Protein AF-A0AA88YD29-F1 (afdb_monomer_lite)

pLDDT: mean 91.61, std 11.26, range [39.03, 98.69]

Organism: Pinctada imbricata (NCBI:txid66713)

Structure (mmCIF, N/CA/C/O backbone):
data_AF-A0AA88YD29-F1
#
_entry.id   AF-A0AA88YD29-F1
#
loop_
_atom_site.group_PDB
_atom_site.id
_atom_site.type_symbol
_atom_site.label_atom_id
_atom_site.label_alt_id
_atom_site.label_comp_id
_atom_site.label_asym_id
_atom_site.label_entity_id
_atom_site.label_seq_id
_atom_site.pdbx_PDB_ins_code
_atom_site.Cartn_x
_atom_site.Cartn_y
_atom_site.Cartn_z
_atom_site.occupancy
_atom_site.B_iso_or_equiv
_atom_site.auth_seq_id
_atom_site.auth_comp_id
_atom_site.auth_asym_id
_atom_site.auth_atom_id
_atom_site.pdbx_PDB_model_num
ATOM 1 N N . ARG A 1 1 ? -10.536 -9.074 31.220 1.00 40.75 1 ARG A N 1
ATOM 2 C CA . ARG A 1 1 ? -10.295 -8.266 29.996 1.00 40.75 1 ARG A CA 1
ATOM 3 C C . ARG A 1 1 ? -10.173 -9.240 28.834 1.00 40.75 1 ARG A C 1
ATOM 5 O O . ARG A 1 1 ? -9.229 -10.012 28.828 1.00 40.75 1 ARG A O 1
ATOM 12 N N . TYR A 1 2 ? -11.155 -9.290 27.933 1.00 39.03 2 TYR A N 1
ATOM 13 C CA . TYR A 1 2 ? -11.129 -10.221 26.803 1.00 39.03 2 TYR A CA 1
ATOM 14 C C . TYR A 1 2 ? -10.015 -9.815 25.832 1.00 39.03 2 TYR A C 1
ATOM 16 O O . TYR A 1 2 ? -10.109 -8.766 25.197 1.00 39.03 2 TYR A O 1
ATOM 24 N N . ASN A 1 3 ? -8.967 -10.636 25.727 1.00 43.84 3 ASN A N 1
ATOM 25 C CA . ASN A 1 3 ? -8.061 -10.602 24.586 1.00 43.84 3 ASN A CA 1
ATOM 26 C C . ASN A 1 3 ? -8.890 -10.995 23.366 1.00 43.84 3 ASN A C 1
ATOM 28 O O . ASN A 1 3 ? -9.155 -12.174 23.140 1.00 43.84 3 ASN A O 1
ATOM 32 N N . LYS A 1 4 ? -9.364 -10.005 22.609 1.00 57.28 4 LYS A N 1
ATOM 33 C CA . LYS A 1 4 ? -9.928 -10.263 21.290 1.00 57.28 4 LYS A CA 1
ATOM 34 C C . LYS A 1 4 ? -8.754 -10.725 20.428 1.00 57.28 4 LYS A C 1
ATOM 36 O O . LYS A 1 4 ? -7.927 -9.911 20.029 1.00 57.28 4 LYS A O 1
ATOM 41 N N . LEU A 1 5 ? -8.620 -12.037 20.258 1.00 61.03 5 LEU A N 1
ATOM 42 C CA . LEU A 1 5 ? -7.612 -12.623 19.384 1.00 61.03 5 LEU A CA 1
ATOM 43 C C . LEU A 1 5 ? -7.878 -12.100 17.970 1.00 61.03 5 LEU A C 1
ATOM 45 O O . LEU A 1 5 ? -8.978 -12.261 17.441 1.00 61.03 5 LEU A O 1
ATOM 49 N N . PHE A 1 6 ? -6.898 -11.412 17.390 1.00 69.75 6 PHE A N 1
ATOM 50 C CA . PHE A 1 6 ? -6.927 -11.091 15.971 1.00 69.75 6 PHE A CA 1
ATOM 51 C C . PHE A 1 6 ? -6.757 -12.402 15.209 1.00 69.75 6 PHE A C 1
ATOM 53 O O . PHE A 1 6 ? -5.781 -13.117 15.430 1.00 69.75 6 PHE A O 1
ATOM 60 N N . GLN A 1 7 ? -7.702 -12.720 14.330 1.00 82.00 7 GLN A N 1
ATOM 61 C CA . GLN A 1 7 ? -7.527 -13.808 13.382 1.00 82.00 7 GLN A CA 1
ATOM 62 C C . GLN A 1 7 ? -6.919 -13.220 12.112 1.00 82.00 7 GLN A C 1
ATOM 64 O O . GLN A 1 7 ? -7.524 -12.365 11.468 1.00 82.00 7 GLN A O 1
ATOM 69 N N . LEU A 1 8 ? -5.701 -13.646 11.791 1.00 85.94 8 LEU A N 1
ATOM 70 C CA . LEU A 1 8 ? -5.079 -13.359 10.505 1.00 85.94 8 LEU A CA 1
ATOM 71 C C . LEU A 1 8 ? -5.510 -14.450 9.526 1.00 85.94 8 LEU A C 1
ATOM 73 O O . LEU A 1 8 ? -5.371 -15.635 9.829 1.00 85.94 8 LEU A O 1
ATOM 77 N N . GLN A 1 9 ? -6.039 -14.046 8.375 1.00 88.88 9 GLN A N 1
ATOM 78 C CA . GLN A 1 9 ? -6.419 -14.946 7.289 1.00 88.88 9 GLN A CA 1
ATOM 79 C C . GLN A 1 9 ? -5.613 -14.550 6.047 1.00 88.88 9 GLN A C 1
ATOM 81 O O . GLN A 1 9 ? -5.860 -13.475 5.498 1.00 88.88 9 GLN A O 1
ATOM 86 N N . PRO A 1 10 ? -4.595 -15.335 5.648 1.00 91.00 10 PRO A N 1
ATOM 87 C CA . PRO A 1 10 ? -3.886 -15.088 4.401 1.00 91.00 10 PRO A CA 1
ATOM 88 C C . PRO A 1 10 ? -4.782 -15.460 3.216 1.00 91.00 10 PRO A C 1
ATOM 90 O O . PRO A 1 10 ? -5.443 -16.496 3.238 1.00 91.00 10 PRO A O 1
ATOM 93 N N . HIS A 1 11 ? -4.772 -14.621 2.183 1.00 91.19 11 HIS A N 1
ATOM 94 C CA . HIS A 1 11 ? -5.483 -14.849 0.929 1.00 91.19 11 HIS A CA 1
ATOM 95 C C . HIS A 1 11 ? -4.551 -14.506 -0.229 1.00 91.19 11 HIS A C 1
ATOM 97 O O . HIS A 1 11 ? -4.036 -13.389 -0.290 1.00 91.19 11 HIS A O 1
ATOM 103 N N . LEU A 1 12 ? -4.317 -15.482 -1.105 1.00 93.25 12 LEU A N 1
ATOM 104 C CA . LEU A 1 12 ? -3.644 -15.272 -2.381 1.00 93.25 12 LEU A CA 1
ATOM 105 C C . LEU A 1 12 ? -4.690 -14.829 -3.405 1.00 93.25 12 LEU A C 1
ATOM 107 O O . LEU A 1 12 ? -5.807 -15.342 -3.389 1.00 93.25 12 LEU A O 1
ATOM 111 N N . LEU A 1 13 ? -4.328 -13.863 -4.244 1.00 92.62 13 LEU A N 1
ATOM 112 C CA . LEU A 1 13 ? -5.176 -13.340 -5.307 1.00 92.62 13 LEU A CA 1
ATOM 113 C C . LEU A 1 13 ? -4.369 -13.382 -6.597 1.00 92.62 13 LEU A C 1
ATOM 115 O O . LEU A 1 13 ? -3.445 -12.585 -6.763 1.00 92.62 13 LEU A O 1
ATOM 119 N N . ASP A 1 14 ? -4.743 -14.282 -7.493 1.00 92.31 14 ASP A N 1
ATOM 120 C CA . ASP A 1 14 ? -4.096 -14.430 -8.793 1.00 92.31 14 ASP A CA 1
ATOM 121 C C . ASP A 1 14 ? -5.034 -13.980 -9.920 1.00 92.31 14 ASP A C 1
ATOM 123 O O . ASP A 1 14 ? -4.576 -13.626 -11.011 1.00 92.31 14 ASP A O 1
ATOM 127 N N . HIS A 1 15 ? -6.351 -14.007 -9.690 1.00 94.69 15 HIS A N 1
ATOM 128 C CA . HIS A 1 15 ? -7.394 -13.750 -10.684 1.00 94.69 15 HIS A CA 1
ATOM 129 C C . HIS A 1 15 ? -8.478 -12.814 -10.123 1.00 94.69 15 HIS A C 1
ATOM 131 O O . HIS A 1 15 ? -8.671 -12.696 -8.914 1.00 94.69 15 HIS A O 1
ATOM 137 N N . HIS A 1 16 ? -9.237 -12.147 -11.001 1.00 94.62 16 HIS A N 1
ATOM 138 C CA . HIS A 1 16 ? -10.304 -11.223 -10.581 1.00 94.62 16 HIS A CA 1
ATOM 139 C C . HIS A 1 16 ? -11.398 -11.884 -9.746 1.00 94.62 16 HIS A C 1
ATOM 141 O O . HIS A 1 16 ? -11.925 -11.248 -8.834 1.00 94.62 16 HIS A O 1
ATOM 147 N N . ASP A 1 17 ? -11.715 -13.149 -10.019 1.00 95.75 17 ASP A N 1
ATOM 148 C CA . ASP A 1 17 ? -12.731 -13.891 -9.268 1.00 95.75 17 ASP A CA 1
ATOM 149 C C . ASP A 1 17 ? -12.329 -14.099 -7.798 1.00 95.75 17 ASP A C 1
ATOM 151 O O . ASP A 1 17 ? -13.195 -14.149 -6.920 1.00 95.75 17 ASP A O 1
ATOM 155 N N . ASP A 1 18 ? -11.026 -14.101 -7.492 1.00 95.81 18 ASP A N 1
ATOM 156 C CA . ASP A 1 18 ? -10.528 -14.252 -6.124 1.00 95.81 18 ASP A CA 1
ATOM 157 C C . ASP A 1 18 ? -10.912 -13.054 -5.241 1.00 95.81 18 ASP A C 1
ATOM 159 O O . ASP A 1 18 ? -11.067 -13.201 -4.025 1.00 95.81 18 ASP A O 1
ATOM 163 N N . ILE A 1 19 ? -11.149 -11.874 -5.832 1.00 95.25 19 ILE A N 1
ATOM 164 C CA . ILE A 1 19 ? -11.580 -10.665 -5.108 1.00 95.25 19 ILE A CA 1
ATOM 165 C C . ILE A 1 19 ? -12.899 -10.917 -4.370 1.00 95.25 19 ILE A C 1
ATOM 167 O O . ILE A 1 19 ? -13.099 -10.422 -3.259 1.00 95.25 19 ILE A O 1
ATOM 171 N N . LEU A 1 20 ? -13.792 -11.721 -4.956 1.00 93.19 20 LEU A N 1
ATOM 172 C CA . LEU A 1 20 ? -15.082 -12.066 -4.352 1.00 93.19 20 LEU A CA 1
ATOM 173 C C . LEU A 1 20 ? -14.930 -12.943 -3.104 1.00 93.19 20 LEU A C 1
ATOM 175 O O . LEU A 1 20 ? -15.855 -13.031 -2.297 1.00 93.19 20 LEU A O 1
ATOM 179 N N . THR A 1 21 ? -13.769 -13.577 -2.931 1.00 93.06 21 THR A N 1
ATOM 180 C CA . THR A 1 21 ? -13.476 -14.460 -1.797 1.00 93.06 21 THR A CA 1
ATOM 181 C C . THR A 1 21 ? -12.845 -13.730 -0.610 1.00 93.06 21 THR A C 1
ATOM 183 O O . THR A 1 21 ? -12.690 -14.325 0.459 1.00 93.06 21 THR A O 1
ATOM 186 N N . ILE A 1 22 ? -12.512 -12.439 -0.759 1.00 91.81 22 ILE A N 1
ATOM 187 C CA . ILE A 1 22 ? -11.896 -11.639 0.305 1.00 91.81 22 ILE A CA 1
ATOM 188 C C . ILE A 1 22 ? -12.867 -11.535 1.495 1.00 91.81 22 ILE A C 1
ATOM 190 O O . ILE A 1 22 ? -13.968 -10.988 1.360 1.00 91.81 22 ILE A O 1
ATOM 194 N N . PRO A 1 23 ? -12.483 -12.005 2.696 1.00 91.31 23 PRO A N 1
ATOM 195 C CA . PRO A 1 23 ? -13.352 -11.947 3.859 1.00 91.31 23 PRO A CA 1
ATOM 196 C C . PRO A 1 23 ? -13.507 -10.512 4.358 1.00 91.31 23 PRO A C 1
ATOM 198 O O . PRO A 1 23 ? -12.569 -9.705 4.363 1.00 91.31 23 PRO A O 1
ATOM 201 N N . ARG A 1 24 ? -14.694 -10.198 4.884 1.00 90.81 24 ARG A N 1
ATOM 202 C CA . ARG A 1 24 ? -14.944 -8.898 5.511 1.00 90.81 24 ARG A CA 1
ATOM 203 C C . ARG A 1 24 ? -14.047 -8.723 6.735 1.00 90.81 24 ARG A C 1
ATOM 205 O O . ARG A 1 24 ? -14.219 -9.398 7.746 1.00 90.81 24 ARG A O 1
ATOM 212 N N . SER A 1 25 ? -13.140 -7.755 6.652 1.00 92.31 25 SER A N 1
ATOM 213 C CA . SER A 1 25 ? -12.133 -7.480 7.676 1.00 92.31 25 SER A CA 1
ATOM 214 C C . SER A 1 25 ? -12.103 -5.998 8.034 1.00 92.31 25 SER A C 1
ATOM 216 O O . SER A 1 25 ? -12.384 -5.140 7.204 1.00 92.31 25 SER A O 1
ATOM 218 N N . LYS A 1 26 ? -11.751 -5.681 9.286 1.00 92.50 26 LYS A N 1
ATOM 219 C CA . LYS A 1 26 ? -11.572 -4.284 9.728 1.00 92.50 26 LYS A CA 1
ATOM 220 C C . LYS A 1 26 ? -10.331 -3.635 9.114 1.00 92.50 26 LYS A C 1
ATOM 222 O O . LYS A 1 26 ? -10.342 -2.449 8.806 1.00 92.50 26 LYS A O 1
ATOM 227 N N . VAL A 1 27 ? -9.265 -4.418 8.967 1.00 95.56 27 VAL A N 1
ATOM 228 C CA . VAL A 1 27 ? -7.995 -4.011 8.367 1.00 95.56 27 VAL A CA 1
ATOM 229 C C . VAL A 1 27 ? -7.626 -5.058 7.329 1.00 95.56 27 VAL A C 1
ATOM 231 O O . VAL A 1 27 ? -7.675 -6.249 7.633 1.00 95.56 27 VAL A O 1
ATOM 234 N N . ILE A 1 28 ? -7.261 -4.619 6.129 1.00 97.06 28 ILE A N 1
ATOM 235 C CA . ILE A 1 28 ? -6.761 -5.479 5.052 1.00 97.06 28 ILE A CA 1
ATOM 236 C C . ILE A 1 28 ? -5.376 -4.966 4.667 1.00 97.06 28 ILE A C 1
ATOM 238 O O . ILE A 1 28 ? -5.210 -3.782 4.383 1.00 97.06 28 ILE A O 1
ATOM 242 N N . ILE A 1 29 ? -4.377 -5.849 4.682 1.00 97.50 29 ILE A N 1
ATOM 243 C CA . ILE A 1 29 ? -3.016 -5.533 4.242 1.00 97.50 29 ILE A CA 1
ATOM 244 C C . ILE A 1 29 ? -2.798 -6.228 2.902 1.00 97.50 29 ILE A C 1
ATOM 246 O O . ILE A 1 29 ? -2.815 -7.454 2.836 1.00 97.50 29 ILE A O 1
ATOM 250 N N . VAL A 1 30 ? -2.617 -5.442 1.846 1.00 98.00 30 VAL A N 1
ATOM 251 C CA . VAL A 1 30 ? -2.387 -5.924 0.484 1.00 98.00 30 VAL A CA 1
ATOM 252 C C . VAL A 1 30 ? -0.891 -5.895 0.215 1.00 98.00 30 VAL A C 1
ATOM 254 O O . VAL A 1 30 ? -0.284 -4.825 0.145 1.00 98.00 30 VAL A O 1
ATOM 257 N N . TYR A 1 31 ? -0.304 -7.077 0.075 1.00 97.56 31 TYR A N 1
ATOM 258 C CA . TYR A 1 31 ? 1.088 -7.243 -0.315 1.00 97.56 31 TYR A CA 1
ATOM 259 C C . TYR A 1 31 ? 1.180 -7.272 -1.838 1.00 97.56 31 TYR A C 1
ATOM 261 O O . TYR A 1 31 ? 0.520 -8.078 -2.485 1.00 97.56 31 TYR A O 1
ATOM 269 N N . VAL A 1 32 ? 1.981 -6.373 -2.402 1.00 96.94 32 VAL A N 1
ATOM 270 C CA . VAL A 1 32 ? 2.217 -6.278 -3.842 1.00 96.94 32 VAL A CA 1
ATOM 271 C C . VAL A 1 32 ? 3.663 -6.642 -4.121 1.00 96.94 32 VAL A C 1
ATOM 273 O O . VAL A 1 32 ? 4.576 -5.984 -3.620 1.00 96.94 32 VAL A O 1
ATOM 276 N N . GLU A 1 33 ? 3.871 -7.668 -4.937 1.00 93.56 33 GLU A N 1
ATOM 277 C CA . GLU A 1 33 ? 5.206 -8.089 -5.348 1.00 93.56 33 GLU A CA 1
ATOM 278 C C . GLU A 1 33 ? 5.884 -7.072 -6.273 1.00 93.56 33 GLU A C 1
ATOM 280 O O . GLU A 1 33 ? 5.240 -6.350 -7.048 1.00 93.56 33 GLU A O 1
ATOM 285 N N . LYS A 1 34 ? 7.219 -7.035 -6.200 1.00 93.62 34 LYS A N 1
ATOM 286 C CA . LYS A 1 34 ? 8.042 -6.214 -7.083 1.00 93.62 34 LYS A CA 1
ATOM 287 C C . LYS A 1 34 ? 7.847 -6.623 -8.536 1.00 93.62 34 LYS A C 1
ATOM 289 O O . LYS A 1 34 ? 7.878 -7.798 -8.880 1.00 93.62 34 LYS A O 1
ATOM 294 N N . ASN A 1 35 ? 7.769 -5.626 -9.406 1.00 92.38 35 ASN A N 1
ATOM 295 C CA . ASN A 1 35 ? 7.853 -5.806 -10.851 1.00 92.38 35 ASN A CA 1
ATOM 296 C C . ASN A 1 35 ? 8.897 -4.859 -11.449 1.00 92.38 35 ASN A C 1
ATOM 298 O O . ASN A 1 35 ? 9.338 -3.903 -10.813 1.00 92.38 35 ASN A O 1
ATOM 302 N N . GLN A 1 36 ? 9.268 -5.112 -12.703 1.00 90.56 36 GLN A N 1
ATOM 303 C CA . GLN A 1 36 ? 10.313 -4.362 -13.409 1.00 90.56 36 GLN A CA 1
ATOM 304 C C . GLN A 1 36 ? 9.997 -2.868 -13.575 1.00 90.56 36 GLN A C 1
ATOM 306 O O . GLN A 1 36 ? 10.910 -2.059 -13.709 1.00 90.56 36 GLN A O 1
ATOM 311 N N . ARG A 1 37 ? 8.712 -2.495 -13.570 1.00 91.38 37 ARG A N 1
ATOM 312 C CA . ARG A 1 37 ? 8.248 -1.120 -13.802 1.00 91.38 37 ARG A CA 1
ATOM 313 C C . ARG A 1 37 ? 7.939 -0.360 -12.509 1.00 91.38 37 ARG A C 1
ATOM 315 O O . ARG A 1 37 ? 7.512 0.787 -12.581 1.00 91.38 37 ARG A O 1
ATOM 322 N N . ASN A 1 38 ? 8.133 -0.971 -11.338 1.00 92.81 38 ASN A N 1
ATOM 323 C CA . ASN A 1 38 ? 7.756 -0.403 -10.041 1.00 92.81 38 ASN A CA 1
ATOM 324 C C . ASN A 1 38 ? 6.290 0.058 -9.943 1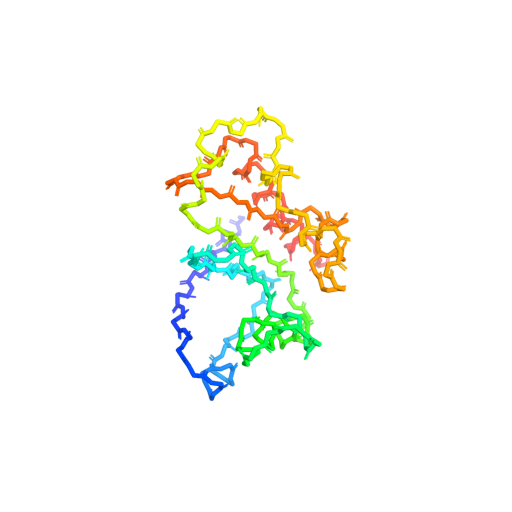.00 92.81 38 ASN A C 1
ATOM 326 O O . ASN A 1 38 ? 5.957 1.000 -9.220 1.00 92.81 38 ASN A O 1
ATOM 330 N N . ILE A 1 39 ? 5.397 -0.628 -10.661 1.00 94.50 39 ILE A N 1
ATOM 331 C CA . ILE A 1 39 ? 3.956 -0.371 -10.604 1.00 94.50 39 ILE A CA 1
ATOM 332 C C . ILE A 1 39 ? 3.427 -0.965 -9.301 1.00 94.50 39 ILE A C 1
ATOM 334 O O . ILE A 1 39 ? 3.563 -2.167 -9.090 1.00 94.50 39 ILE A O 1
ATOM 338 N N . ILE A 1 40 ? 2.814 -0.155 -8.439 1.00 97.19 40 ILE A N 1
ATOM 339 C CA . ILE A 1 40 ? 2.192 -0.639 -7.196 1.00 97.19 40 ILE A CA 1
ATOM 340 C C . ILE A 1 40 ? 0.735 -1.020 -7.474 1.00 97.19 40 ILE A C 1
ATOM 342 O O . ILE A 1 40 ? 0.344 -2.158 -7.247 1.00 97.19 40 ILE A O 1
ATOM 346 N N . LEU A 1 41 ? -0.039 -0.074 -8.008 1.00 97.44 41 LEU A N 1
ATOM 347 C CA . LEU A 1 41 ? -1.378 -0.286 -8.556 1.00 97.44 41 LEU A CA 1
ATOM 348 C C . LEU A 1 41 ? -1.359 0.193 -10.004 1.00 97.44 41 LEU A C 1
ATOM 350 O O . LEU A 1 41 ? -0.676 1.173 -10.302 1.00 97.44 41 LEU A O 1
ATOM 354 N N . GLU A 1 42 ? -2.068 -0.518 -10.871 1.00 96.94 42 GLU A N 1
ATOM 355 C CA . GLU A 1 42 ? -2.201 -0.176 -12.284 1.00 96.94 42 GLU A CA 1
ATOM 356 C C . GLU A 1 42 ? -2.994 1.122 -12.458 1.00 96.94 42 GLU A C 1
ATOM 358 O O . GLU A 1 42 ? -4.087 1.246 -11.905 1.00 96.94 42 GLU A O 1
ATOM 363 N N . ASP A 1 43 ? -2.472 2.065 -13.242 1.00 91.50 43 ASP A N 1
ATOM 364 C CA . ASP A 1 43 ? -3.224 3.217 -13.723 1.00 91.50 43 ASP A CA 1
ATOM 365 C C . ASP A 1 43 ? -4.051 2.793 -14.955 1.00 91.50 43 ASP A C 1
ATOM 367 O O . ASP A 1 43 ? -3.477 2.253 -15.910 1.00 91.50 43 ASP A O 1
ATOM 371 N N . PRO A 1 44 ? -5.383 3.012 -14.963 1.00 87.38 44 PRO A N 1
ATOM 372 C CA . PRO A 1 44 ? -6.246 2.628 -16.082 1.00 87.38 44 PRO A CA 1
ATOM 373 C C . PRO A 1 44 ? -5.792 3.166 -17.443 1.00 87.38 44 PRO A C 1
ATOM 375 O O . PRO A 1 44 ? -6.074 2.540 -18.463 1.00 87.38 44 PRO A O 1
ATOM 378 N N . ASP A 1 45 ? -5.101 4.309 -17.457 1.00 88.25 45 ASP A N 1
ATOM 379 C CA . ASP A 1 45 ? -4.695 4.984 -18.687 1.00 88.25 45 ASP A CA 1
ATOM 380 C C . ASP A 1 45 ? -3.292 4.564 -19.172 1.00 88.25 45 ASP A C 1
ATOM 382 O O . ASP A 1 45 ? -2.894 4.924 -20.282 1.00 88.25 45 ASP A O 1
ATOM 386 N N . GLN A 1 46 ? -2.513 3.828 -18.364 1.00 88.00 46 GLN A N 1
ATOM 387 C CA . GLN A 1 46 ? -1.095 3.535 -18.651 1.00 88.00 46 GLN A CA 1
ATOM 388 C C . GLN A 1 46 ? -0.731 2.048 -18.603 1.00 88.00 46 GLN A C 1
ATOM 390 O O . GLN A 1 46 ? 0.233 1.620 -19.249 1.00 88.00 46 GLN A O 1
ATOM 395 N N . GLU A 1 47 ? -1.469 1.242 -17.843 1.00 90.75 47 GLU A N 1
ATOM 396 C CA . GLU A 1 47 ? -1.172 -0.170 -17.629 1.00 90.75 47 GLU A CA 1
ATOM 397 C C . GLU A 1 47 ? -2.266 -1.094 -18.173 1.00 90.75 47 GLU A C 1
ATOM 399 O O . GLU A 1 47 ? -3.457 -0.814 -18.088 1.00 90.75 47 GLU A O 1
ATOM 404 N N . LEU A 1 48 ? -1.847 -2.245 -18.709 1.00 86.81 48 LEU A N 1
ATOM 405 C CA . LEU A 1 48 ? -2.757 -3.334 -19.055 1.00 86.81 48 LEU A CA 1
ATOM 406 C C . LEU A 1 48 ? -3.031 -4.196 -17.819 1.00 86.81 48 LEU A C 1
ATOM 408 O O . LEU A 1 48 ? -2.097 -4.632 -17.143 1.00 86.81 48 LEU A O 1
ATOM 412 N N . GLY A 1 49 ? -4.311 -4.488 -17.587 1.00 90.44 49 GLY A N 1
ATOM 413 C CA . GLY A 1 49 ? -4.788 -5.184 -16.393 1.00 90.44 49 GLY A CA 1
ATOM 4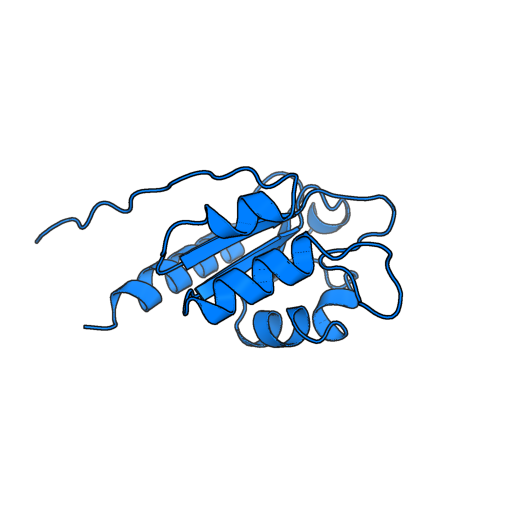14 C C . GLY A 1 49 ? -5.030 -4.235 -15.219 1.00 90.44 49 GLY A C 1
ATOM 415 O O . GLY A 1 49 ? -4.611 -3.083 -15.226 1.00 90.44 49 GLY A O 1
ATOM 416 N N . ASP A 1 50 ? -5.758 -4.709 -14.210 1.00 95.38 50 ASP A N 1
ATOM 417 C CA . ASP A 1 50 ? -6.149 -3.883 -13.064 1.00 95.38 50 ASP A CA 1
ATOM 418 C C . ASP A 1 50 ? -6.381 -4.675 -11.771 1.00 95.38 50 ASP A C 1
ATOM 420 O O . ASP A 1 50 ? -7.031 -4.182 -10.849 1.00 95.38 50 ASP A O 1
ATOM 424 N N . LEU A 1 51 ? -5.865 -5.906 -11.683 1.00 96.00 51 LEU A N 1
ATOM 425 C CA . LEU A 1 51 ? -6.156 -6.810 -10.570 1.00 96.00 51 LEU A CA 1
ATOM 426 C C . LEU A 1 51 ? -5.802 -6.183 -9.214 1.00 96.00 51 LEU A C 1
ATOM 428 O O . LEU A 1 51 ? -6.615 -6.223 -8.286 1.00 96.00 51 LEU A O 1
ATOM 432 N N . ARG A 1 52 ? -4.622 -5.558 -9.087 1.00 97.00 52 ARG A N 1
ATOM 433 C CA . ARG A 1 52 ? -4.182 -4.966 -7.812 1.00 97.00 52 ARG A CA 1
ATOM 434 C C . ARG A 1 52 ? -5.002 -3.729 -7.481 1.00 97.00 52 ARG A C 1
ATOM 436 O O . ARG A 1 52 ? -5.466 -3.597 -6.346 1.00 97.00 52 ARG A O 1
ATOM 443 N N . ARG A 1 53 ? -5.232 -2.847 -8.462 1.00 97.25 53 ARG A N 1
ATOM 444 C CA . ARG A 1 53 ? -6.112 -1.680 -8.293 1.00 97.25 53 ARG A CA 1
ATOM 445 C C . ARG A 1 53 ? -7.513 -2.103 -7.846 1.00 97.25 53 ARG A C 1
ATOM 447 O O . ARG A 1 53 ? -7.973 -1.651 -6.798 1.00 97.25 53 ARG A O 1
ATOM 454 N N . THR A 1 54 ? -8.164 -2.991 -8.591 1.00 96.94 54 THR A N 1
ATOM 455 C CA . THR A 1 54 ? -9.541 -3.432 -8.335 1.00 96.94 54 THR A CA 1
ATOM 456 C C . THR A 1 54 ? -9.657 -4.178 -7.004 1.00 96.94 54 THR A C 1
ATOM 458 O O . THR A 1 54 ? -10.624 -3.961 -6.275 1.00 96.94 54 THR A O 1
ATOM 461 N N . THR A 1 55 ? -8.641 -4.954 -6.610 1.00 97.44 55 THR A N 1
ATOM 462 C CA . THR A 1 55 ? -8.546 -5.564 -5.270 1.00 97.44 55 THR A CA 1
ATOM 463 C C . THR A 1 55 ? -8.576 -4.509 -4.162 1.00 97.44 55 THR A C 1
ATOM 465 O O . THR A 1 55 ? -9.382 -4.593 -3.232 1.00 97.44 55 THR A O 1
ATOM 468 N N . VAL A 1 56 ? -7.713 -3.489 -4.251 1.00 98.00 56 VAL A N 1
ATOM 469 C CA . VAL A 1 56 ? -7.639 -2.415 -3.247 1.00 98.00 56 VAL A CA 1
ATOM 470 C C . VAL A 1 56 ? -8.948 -1.627 -3.195 1.00 98.00 56 VAL A C 1
ATOM 472 O O . VAL A 1 56 ? -9.445 -1.319 -2.111 1.00 98.00 56 VAL A O 1
ATOM 475 N N . GLU A 1 57 ? -9.544 -1.327 -4.346 1.00 97.50 57 GLU A N 1
ATOM 476 C CA . GLU A 1 57 ? -10.823 -0.620 -4.416 1.00 97.50 57 GLU A CA 1
ATOM 477 C C . GLU A 1 57 ? -11.985 -1.436 -3.850 1.00 97.50 57 GLU A C 1
ATOM 479 O O . GLU A 1 57 ? -12.833 -0.876 -3.153 1.00 97.50 57 GLU A O 1
ATOM 484 N N . ALA A 1 58 ? -12.030 -2.745 -4.104 1.00 96.94 58 ALA A N 1
ATOM 485 C CA . ALA A 1 58 ? -13.024 -3.637 -3.520 1.00 96.94 58 ALA A CA 1
ATOM 486 C C . ALA A 1 58 ? -12.900 -3.669 -1.990 1.00 96.94 58 ALA A C 1
ATOM 488 O O . ALA A 1 58 ? -13.887 -3.442 -1.288 1.00 96.94 58 ALA A O 1
ATOM 489 N N . ALA A 1 59 ? -11.681 -3.832 -1.467 1.00 96.88 59 ALA A N 1
ATOM 490 C CA . ALA A 1 59 ? -11.414 -3.807 -0.030 1.00 96.88 59 ALA A CA 1
ATOM 491 C C . ALA A 1 59 ? -11.836 -2.474 0.625 1.00 96.88 59 ALA A C 1
ATOM 493 O O . ALA A 1 59 ? -12.458 -2.471 1.691 1.00 96.88 59 ALA A O 1
ATOM 494 N N . LEU A 1 60 ? -11.579 -1.339 -0.037 1.00 96.81 60 LEU A N 1
ATOM 495 C CA . LEU A 1 60 ? -12.043 -0.023 0.417 1.00 96.81 60 LEU A CA 1
ATOM 496 C C . LEU A 1 60 ? -13.576 0.081 0.407 1.00 96.81 60 LEU A C 1
ATOM 498 O O . LEU A 1 60 ? -14.164 0.553 1.381 1.00 96.81 60 LEU A O 1
ATOM 502 N N . LYS A 1 61 ? -14.244 -0.397 -0.653 1.00 96.38 61 LYS A N 1
ATOM 503 C CA . LYS A 1 61 ? -15.718 -0.415 -0.760 1.00 96.38 61 LYS A CA 1
ATOM 504 C C . LYS A 1 61 ? -16.377 -1.286 0.314 1.00 96.38 61 LYS A C 1
ATOM 506 O O . LYS A 1 61 ? -17.491 -0.989 0.736 1.00 96.38 61 LYS A O 1
ATOM 511 N N . MET A 1 62 ? -15.692 -2.322 0.801 1.00 94.75 62 MET A N 1
ATOM 512 C CA 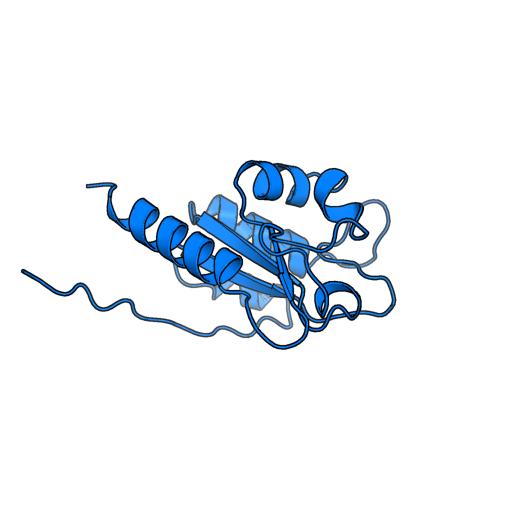. MET A 1 62 ? -16.152 -3.147 1.927 1.00 94.75 62 MET A CA 1
ATOM 513 C C . MET A 1 62 ? -16.077 -2.426 3.287 1.00 94.75 62 MET A C 1
ATOM 515 O O . MET A 1 62 ? -16.585 -2.949 4.284 1.00 94.75 62 MET A O 1
ATOM 519 N N . GLY A 1 63 ? -15.477 -1.231 3.336 1.00 94.56 63 GLY A N 1
ATOM 520 C CA . GLY A 1 63 ? -15.314 -0.423 4.545 1.00 94.56 63 GLY A CA 1
ATOM 521 C C . GLY A 1 63 ? -14.104 -0.812 5.395 1.00 94.56 63 GLY A C 1
ATOM 522 O O . GLY A 1 63 ? -14.065 -0.472 6.576 1.00 94.56 63 GLY A O 1
ATOM 523 N N . ALA A 1 64 ? -13.141 -1.549 4.834 1.00 95.12 64 ALA A N 1
ATOM 524 C CA . ALA A 1 64 ? -11.906 -1.889 5.529 1.00 95.12 64 ALA A CA 1
ATOM 525 C C . ALA A 1 64 ? -10.911 -0.719 5.506 1.00 95.12 64 ALA A C 1
ATOM 527 O O . ALA A 1 64 ? -10.806 0.010 4.518 1.00 95.12 64 ALA A O 1
ATOM 528 N N . THR A 1 65 ? -10.092 -0.599 6.552 1.00 96.88 65 THR A N 1
ATOM 529 C CA . THR A 1 65 ? -8.853 0.181 6.469 1.00 96.88 65 THR A CA 1
ATOM 530 C C . THR A 1 65 ? -7.835 -0.617 5.664 1.00 96.88 65 THR A C 1
ATOM 532 O O . THR A 1 65 ? -7.360 -1.659 6.121 1.00 96.88 65 THR A O 1
ATOM 535 N N . VAL A 1 66 ? -7.498 -0.141 4.467 1.00 98.06 66 VAL A N 1
ATOM 536 C CA . VAL A 1 66 ? -6.569 -0.834 3.567 1.00 98.06 66 VAL A CA 1
ATOM 537 C C . VAL A 1 66 ? -5.160 -0.280 3.721 1.00 98.06 66 VAL A C 1
ATOM 539 O O . VAL A 1 66 ? -4.964 0.932 3.691 1.00 98.06 66 VAL A O 1
ATOM 542 N N . VAL A 1 67 ? -4.180 -1.170 3.866 1.00 98.62 67 VAL A N 1
ATOM 543 C CA . VAL A 1 67 ? -2.750 -0.850 3.846 1.00 98.62 67 VAL A CA 1
ATOM 544 C C . VAL A 1 67 ? -2.115 -1.544 2.650 1.00 98.62 67 VAL A C 1
ATOM 546 O O . VAL A 1 67 ? -2.212 -2.760 2.535 1.00 98.62 67 VAL A O 1
ATOM 549 N N . VAL A 1 68 ? -1.449 -0.795 1.776 1.00 98.69 68 VAL A N 1
ATOM 550 C CA . VAL A 1 68 ? -0.728 -1.353 0.623 1.00 98.69 68 VAL A CA 1
ATOM 551 C C . VAL A 1 68 ? 0.755 -1.436 0.958 1.00 98.69 68 VAL A C 1
ATOM 553 O O . VAL A 1 68 ? 1.343 -0.450 1.401 1.00 98.69 68 VAL A O 1
ATOM 556 N N . VAL A 1 69 ? 1.362 -2.604 0.751 1.00 98.62 69 VAL A N 1
ATOM 557 C CA . VAL A 1 69 ? 2.780 -2.865 1.016 1.00 98.62 69 VAL A CA 1
ATOM 558 C C . VAL A 1 69 ? 3.455 -3.323 -0.273 1.00 98.62 69 VAL A C 1
ATOM 560 O O . VAL A 1 69 ? 3.204 -4.429 -0.740 1.00 98.62 69 VAL A O 1
ATOM 563 N N . TYR A 1 70 ? 4.328 -2.488 -0.834 1.00 98.31 70 TYR A N 1
ATOM 564 C CA . TYR A 1 70 ? 5.156 -2.856 -1.983 1.00 98.31 70 TYR A CA 1
ATOM 565 C C . TYR A 1 70 ? 6.418 -3.596 -1.519 1.00 98.31 70 TYR A C 1
ATOM 567 O O . TYR A 1 70 ? 7.239 -3.039 -0.786 1.00 98.31 70 TYR A O 1
ATOM 575 N N . MET A 1 71 ? 6.538 -4.865 -1.899 1.00 97.62 71 MET A N 1
ATOM 576 C CA . MET A 1 71 ? 7.544 -5.803 -1.396 1.00 97.62 71 MET A CA 1
ATOM 577 C C . MET A 1 71 ? 8.819 -5.793 -2.240 1.00 97.62 71 MET A C 1
ATOM 579 O O . MET A 1 71 ? 8.772 -5.519 -3.435 1.00 97.62 71 MET A O 1
ATOM 583 N N . HIS A 1 72 ? 9.953 -6.139 -1.626 1.00 95.81 72 HIS A N 1
ATOM 584 C CA . HIS A 1 72 ? 11.259 -6.320 -2.272 1.00 95.81 72 HIS A CA 1
ATOM 585 C C . HIS A 1 72 ? 11.781 -5.132 -3.092 1.00 95.81 72 HIS A C 1
ATOM 587 O O . HIS A 1 72 ? 12.643 -5.303 -3.950 1.00 95.81 72 HIS A O 1
ATOM 593 N N . HIS A 1 73 ? 11.309 -3.915 -2.825 1.00 94.19 73 HIS A N 1
ATOM 594 C CA . HIS A 1 73 ? 11.802 -2.719 -3.502 1.00 94.19 73 HIS A CA 1
ATOM 595 C C . HIS A 1 73 ? 13.228 -2.394 -3.029 1.00 94.19 73 HIS A C 1
ATOM 597 O O . HIS A 1 73 ? 13.458 -2.192 -1.835 1.00 94.19 73 HIS A O 1
ATOM 603 N N . ASP A 1 74 ? 14.195 -2.364 -3.950 1.00 93.38 74 ASP A N 1
ATOM 604 C CA . ASP A 1 74 ? 15.627 -2.343 -3.611 1.00 93.38 74 ASP A CA 1
ATOM 605 C C . ASP A 1 74 ? 16.005 -1.088 -2.820 1.00 93.38 74 ASP A C 1
ATOM 607 O O . ASP A 1 74 ? 16.696 -1.156 -1.800 1.00 93.38 74 ASP A O 1
ATOM 611 N N . GLU A 1 75 ? 15.489 0.067 -3.234 1.00 92.94 75 GLU A N 1
ATOM 612 C CA . GLU A 1 75 ? 15.728 1.345 -2.570 1.00 92.94 75 GLU A CA 1
ATOM 613 C C . GLU A 1 75 ? 15.049 1.446 -1.204 1.00 92.94 75 GLU A C 1
ATOM 615 O O . GLU A 1 75 ? 15.362 2.348 -0.428 1.00 92.94 75 GLU A O 1
ATOM 620 N N . SER A 1 76 ? 14.171 0.499 -0.866 1.00 93.81 76 SER A N 1
ATOM 621 C CA . SER A 1 76 ? 13.578 0.405 0.464 1.00 93.81 76 SER A CA 1
ATOM 622 C C . SER A 1 76 ? 14.496 -0.275 1.486 1.00 93.81 76 SER A C 1
ATOM 624 O O . SER A 1 76 ? 14.177 -0.276 2.674 1.00 93.81 76 SER A O 1
ATOM 626 N N . ARG A 1 77 ? 15.660 -0.805 1.073 1.00 92.88 77 ARG A N 1
ATOM 627 C CA . ARG A 1 77 ? 16.675 -1.363 1.990 1.00 92.88 77 ARG A CA 1
ATOM 628 C C . ARG A 1 77 ? 17.263 -0.308 2.933 1.00 92.88 77 ARG A C 1
ATOM 630 O O . ARG A 1 77 ? 17.607 -0.630 4.064 1.00 92.88 77 ARG A O 1
ATOM 637 N N . ASN A 1 78 ? 17.338 0.942 2.473 1.00 87.94 78 ASN A N 1
ATOM 638 C CA . ASN A 1 78 ? 17.921 2.072 3.200 1.00 87.94 78 ASN A CA 1
ATOM 639 C C . ASN A 1 78 ? 16.880 3.175 3.466 1.00 87.94 78 ASN A C 1
ATOM 641 O O . ASN A 1 78 ? 17.188 4.358 3.327 1.00 87.94 78 ASN A O 1
ATOM 645 N N . LEU A 1 79 ? 15.641 2.794 3.798 1.00 91.06 79 LEU A N 1
ATOM 646 C CA . LEU A 1 79 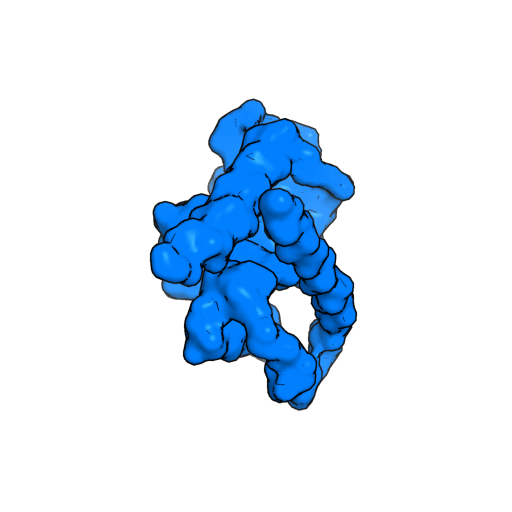? 14.604 3.747 4.207 1.00 91.06 79 LEU A CA 1
ATOM 647 C C . LEU A 1 79 ? 15.067 4.579 5.403 1.00 91.06 79 LEU A C 1
ATOM 649 O O . LEU A 1 79 ? 15.629 4.047 6.363 1.00 91.06 79 LEU A O 1
ATOM 653 N N . GLY A 1 80 ? 14.774 5.876 5.371 1.00 88.62 80 GLY A N 1
ATOM 654 C CA . GLY A 1 80 ? 14.973 6.747 6.518 1.00 88.62 80 GLY A CA 1
ATOM 655 C C . GLY A 1 80 ? 14.167 6.272 7.730 1.00 88.62 80 GLY A C 1
ATOM 656 O O . GLY A 1 80 ? 13.105 5.659 7.605 1.00 88.62 80 GLY A O 1
ATOM 657 N N . ASN A 1 81 ? 14.645 6.603 8.933 1.00 85.69 81 ASN A N 1
ATOM 658 C CA . ASN A 1 81 ? 14.065 6.123 10.197 1.00 85.69 81 ASN A CA 1
ATOM 659 C C . ASN A 1 81 ? 12.567 6.441 10.375 1.00 85.69 81 ASN A C 1
ATOM 661 O O . ASN A 1 81 ? 11.894 5.745 11.130 1.00 85.69 81 ASN A O 1
ATOM 665 N N . ASN A 1 82 ? 12.051 7.455 9.675 1.00 92.62 82 ASN A N 1
ATOM 666 C CA . ASN A 1 82 ? 10.664 7.920 9.761 1.00 92.62 82 ASN A CA 1
ATOM 667 C C . ASN A 1 82 ? 9.915 7.816 8.421 1.00 92.62 82 ASN A C 1
ATOM 669 O O . ASN A 1 82 ? 8.899 8.483 8.223 1.00 92.62 82 ASN A O 1
ATOM 673 N N . GLU A 1 83 ? 10.415 7.011 7.485 1.00 96.06 83 GLU A N 1
ATOM 674 C CA . GLU A 1 83 ? 9.789 6.824 6.178 1.00 96.06 83 GLU A CA 1
ATOM 675 C C . GLU A 1 83 ? 8.910 5.567 6.169 1.00 96.06 83 GLU A C 1
ATOM 677 O O . GLU A 1 83 ? 9.271 4.513 6.698 1.00 96.06 83 GLU A O 1
ATOM 682 N N . LEU A 1 84 ? 7.722 5.678 5.567 1.00 97.94 84 LEU A N 1
ATOM 683 C CA . LEU A 1 84 ? 6.832 4.531 5.353 1.00 97.94 84 LEU A CA 1
ATOM 684 C C . LEU A 1 84 ? 7.109 3.846 4.017 1.00 97.94 84 LEU A C 1
ATOM 686 O O . LEU A 1 84 ? 6.985 2.627 3.924 1.00 97.94 84 LEU A O 1
ATOM 690 N N . TYR A 1 85 ? 7.507 4.606 3.003 1.00 97.69 85 TYR A N 1
ATOM 691 C CA . TYR A 1 85 ? 7.808 4.109 1.669 1.00 97.69 85 TYR A CA 1
ATOM 692 C C . TYR A 1 85 ? 8.955 4.904 1.040 1.00 97.69 85 TYR A C 1
ATOM 694 O O . TYR A 1 85 ? 9.275 6.000 1.495 1.00 97.69 85 TYR A O 1
ATOM 702 N N . CYS A 1 86 ? 9.587 4.345 0.006 1.00 96.12 86 CYS A N 1
ATOM 703 C CA . CYS A 1 86 ? 10.706 4.989 -0.672 1.00 96.12 86 CYS A CA 1
ATOM 704 C C . CYS A 1 86 ? 10.220 6.226 -1.453 1.00 96.12 86 CYS A C 1
ATOM 706 O O . CYS A 1 86 ? 9.373 6.066 -2.339 1.00 96.12 86 CYS A O 1
ATOM 708 N N . PRO A 1 87 ? 10.785 7.430 -1.234 1.00 93.50 87 PRO A N 1
ATOM 709 C CA . PRO A 1 87 ? 10.350 8.655 -1.918 1.00 93.50 87 PRO A CA 1
ATOM 710 C C . PRO A 1 87 ? 10.450 8.620 -3.452 1.00 93.50 87 PRO A C 1
ATOM 712 O O . PRO A 1 87 ? 9.808 9.414 -4.137 1.00 93.50 87 PRO A O 1
ATOM 715 N N . LYS A 1 88 ? 11.241 7.695 -4.017 1.00 93.31 88 LYS A N 1
ATOM 716 C CA . LYS A 1 88 ? 11.360 7.497 -5.472 1.00 93.31 88 LYS A CA 1
ATOM 717 C C . LYS A 1 88 ? 10.118 6.859 -6.107 1.00 93.31 88 LYS A C 1
ATOM 719 O O . LYS A 1 88 ? 9.966 6.934 -7.324 1.00 93.31 88 LYS A O 1
ATOM 724 N N . LEU A 1 89 ? 9.218 6.271 -5.317 1.00 94.81 89 LEU A N 1
ATOM 725 C CA . LEU A 1 89 ? 7.955 5.697 -5.791 1.00 94.81 89 LEU A CA 1
ATOM 726 C C . LEU A 1 89 ? 6.935 6.812 -6.075 1.00 94.81 89 LEU A C 1
ATOM 728 O O . LEU A 1 89 ? 5.964 6.999 -5.346 1.00 94.81 89 LEU A O 1
ATOM 732 N N . GLN A 1 90 ? 7.152 7.569 -7.154 1.00 93.81 90 GLN A N 1
ATOM 733 C CA . GLN A 1 90 ? 6.323 8.728 -7.521 1.00 93.81 90 GLN A CA 1
ATOM 734 C C . GLN A 1 90 ? 4.846 8.374 -7.764 1.00 93.81 90 GLN A C 1
ATOM 736 O O . GLN A 1 90 ? 3.973 9.229 -7.625 1.00 93.81 90 GLN A O 1
ATOM 741 N N . SER A 1 91 ? 4.547 7.116 -8.101 1.00 94.50 91 SER A N 1
ATOM 742 C CA . SER A 1 91 ? 3.175 6.618 -8.241 1.00 94.50 91 SER A CA 1
ATOM 743 C C . SER A 1 91 ? 2.373 6.745 -6.945 1.00 94.50 91 SER A C 1
ATOM 745 O O . SER A 1 91 ? 1.165 6.954 -7.009 1.00 94.50 91 SER A O 1
ATOM 747 N N . VAL A 1 92 ? 3.022 6.713 -5.774 1.00 96.94 92 VAL A N 1
ATOM 748 C CA . VAL A 1 92 ? 2.346 6.840 -4.476 1.00 96.94 92 VAL A CA 1
ATOM 749 C C . VAL A 1 92 ? 1.614 8.177 -4.346 1.00 96.94 92 VAL A C 1
ATOM 751 O O . VAL A 1 92 ? 0.502 8.213 -3.828 1.00 96.94 92 VAL A O 1
ATOM 754 N N . THR A 1 93 ? 2.189 9.268 -4.856 1.00 95.56 93 THR A N 1
ATOM 755 C CA . THR A 1 93 ? 1.576 10.604 -4.780 1.00 95.56 93 THR A CA 1
ATOM 756 C C . THR A 1 93 ? 0.733 10.957 -6.004 1.00 95.56 93 THR A C 1
ATOM 758 O O . THR A 1 93 ? -0.138 11.819 -5.902 1.00 95.56 93 THR A O 1
ATOM 761 N N . ARG A 1 94 ? 0.952 10.294 -7.148 1.00 94.12 94 ARG A N 1
ATOM 762 C CA . ARG A 1 94 ? 0.241 10.570 -8.411 1.00 94.12 94 ARG A CA 1
ATOM 763 C C . ARG A 1 94 ? -1.006 9.713 -8.618 1.00 94.12 94 ARG A C 1
ATOM 765 O O . ARG A 1 94 ? -2.015 10.227 -9.087 1.00 94.12 94 ARG A O 1
ATOM 772 N N . HIS A 1 95 ? -0.955 8.430 -8.263 1.00 96.25 95 HIS A N 1
ATOM 773 C CA . HIS A 1 95 ? -2.059 7.501 -8.499 1.00 96.25 95 HIS A CA 1
ATOM 774 C C . HIS A 1 95 ? -3.254 7.844 -7.597 1.00 96.25 95 HIS A C 1
ATOM 776 O O . HIS A 1 95 ? -3.105 8.051 -6.386 1.00 96.25 95 HIS A O 1
ATOM 782 N N . TYR A 1 96 ? -4.461 7.888 -8.160 1.00 95.31 96 TYR A N 1
ATOM 783 C CA . TYR A 1 96 ? -5.641 8.430 -7.474 1.00 95.31 96 TYR A CA 1
ATOM 784 C C . TYR A 1 96 ? -6.067 7.630 -6.229 1.00 95.31 96 TYR A C 1
ATOM 786 O O . TYR A 1 96 ? -6.635 8.202 -5.296 1.00 95.31 96 TYR A O 1
ATOM 794 N N . VAL A 1 97 ? -5.788 6.320 -6.186 1.00 97.38 97 VAL A N 1
ATOM 795 C CA . VAL A 1 97 ? -6.017 5.485 -4.990 1.00 97.38 97 VAL A CA 1
ATOM 796 C C . VAL A 1 97 ? -4.857 5.610 -4.005 1.00 97.38 97 VAL A C 1
ATOM 798 O O . VAL A 1 97 ? -5.083 5.804 -2.811 1.00 97.38 97 VAL A O 1
ATOM 801 N N . LEU A 1 98 ? -3.610 5.541 -4.487 1.00 98.06 98 LEU A N 1
ATOM 802 C CA . LEU A 1 98 ? -2.437 5.518 -3.604 1.00 98.06 98 LEU A CA 1
ATOM 803 C C . LEU A 1 98 ? -2.265 6.852 -2.891 1.00 98.06 98 LEU A C 1
ATOM 805 O O . LEU A 1 98 ? -2.006 6.856 -1.696 1.00 98.06 98 LEU A O 1
ATOM 809 N N . SER A 1 99 ? -2.513 7.966 -3.576 1.00 97.56 99 SER A N 1
ATOM 810 C CA . SER A 1 99 ? -2.431 9.307 -2.990 1.00 97.56 99 SER A CA 1
ATOM 811 C C . SER A 1 99 ? -3.436 9.524 -1.855 1.00 97.56 99 SER A C 1
ATOM 813 O O . SER A 1 99 ? -3.172 10.279 -0.921 1.00 97.56 99 SER A O 1
ATOM 815 N N . LYS A 1 100 ? -4.593 8.849 -1.885 1.00 97.62 100 LYS A N 1
ATOM 816 C CA . LYS A 1 100 ? -5.561 8.869 -0.776 1.00 97.62 100 LYS A CA 1
ATOM 817 C C . LYS A 1 100 ? -5.065 8.034 0.404 1.00 97.62 100 LYS A C 1
ATOM 819 O O . LYS A 1 100 ? -5.129 8.496 1.542 1.00 97.62 100 LYS A O 1
ATOM 824 N N . LEU A 1 101 ? -4.540 6.840 0.132 1.00 98.12 101 LEU A N 1
ATOM 825 C CA . LEU A 1 101 ? -3.965 5.959 1.153 1.00 98.12 101 LEU A CA 1
ATOM 826 C C . LEU A 1 101 ? -2.700 6.559 1.788 1.00 98.12 101 LEU A C 1
ATOM 828 O O . LEU A 1 101 ? -2.470 6.402 2.985 1.00 98.12 101 LEU A O 1
ATOM 832 N N . GLU A 1 102 ? -1.893 7.281 1.015 1.00 97.62 102 GLU A N 1
ATOM 833 C CA . GLU A 1 102 ? -0.683 7.967 1.468 1.00 97.62 102 GLU A CA 1
ATOM 834 C C . GLU A 1 102 ? -1.013 9.037 2.510 1.00 97.62 102 GLU A C 1
ATOM 836 O O . GLU A 1 102 ? -0.429 9.023 3.595 1.00 97.62 102 GLU A O 1
ATOM 841 N N . LYS A 1 103 ? -2.041 9.860 2.262 1.00 97.31 103 LYS A N 1
ATOM 842 C CA . LYS A 1 103 ? -2.541 10.854 3.230 1.00 97.31 103 LYS A CA 1
ATOM 843 C C . LYS A 1 103 ? -2.996 10.212 4.539 1.00 97.31 103 LYS A C 1
ATOM 845 O O . LYS A 1 103 ? -2.894 10.813 5.607 1.00 97.31 103 LYS A O 1
ATOM 850 N N . GLN A 1 104 ? -3.471 8.971 4.464 1.00 96.56 104 GLN A N 1
ATOM 851 C CA . GLN A 1 104 ? -3.853 8.153 5.614 1.00 96.56 104 GLN A CA 1
ATOM 852 C C . GLN A 1 104 ? -2.677 7.363 6.207 1.00 96.56 104 GLN A C 1
ATOM 854 O O . GLN A 1 104 ? -2.868 6.598 7.151 1.00 96.56 104 GLN A O 1
ATOM 859 N N . LYS A 1 105 ? -1.450 7.548 5.707 1.00 97.75 105 LYS A N 1
ATOM 860 C CA . LYS A 1 105 ? -0.244 6.820 6.126 1.00 97.75 105 LYS A CA 1
ATOM 861 C C . LYS A 1 105 ? -0.424 5.299 6.021 1.00 97.75 105 LYS A C 1
ATOM 863 O O . LYS A 1 105 ? -0.056 4.570 6.946 1.00 97.75 105 LYS A O 1
ATOM 868 N N . CYS A 1 106 ? -1.029 4.855 4.919 1.00 98.31 106 CYS A N 1
ATOM 869 C CA . CYS A 1 106 ? -1.398 3.467 4.624 1.00 98.31 106 CYS A CA 1
ATOM 870 C C . CYS A 1 106 ? -0.695 2.901 3.375 1.00 98.31 106 CYS A C 1
ATOM 872 O O . CYS A 1 106 ? -1.107 1.868 2.853 1.00 98.31 106 CYS A O 1
ATOM 874 N N . VAL A 1 107 ? 0.367 3.550 2.893 1.00 98.50 107 VAL A N 1
ATOM 875 C CA . VAL A 1 107 ? 1.228 3.018 1.827 1.00 98.50 107 VAL A CA 1
ATOM 876 C C . VAL A 1 107 ? 2.620 2.789 2.391 1.00 98.50 107 VAL A C 1
ATOM 878 O O . VAL A 1 107 ? 3.211 3.693 2.986 1.00 98.50 107 VAL A O 1
ATOM 881 N N . LEU A 1 108 ? 3.117 1.566 2.243 1.00 98.50 108 LEU A N 1
ATOM 882 C CA . LEU A 1 108 ? 4.430 1.144 2.699 1.00 98.50 108 LEU A CA 1
ATOM 883 C C . LEU A 1 108 ? 5.220 0.545 1.533 1.00 98.50 108 LEU A C 1
ATOM 885 O O . LEU A 1 108 ? 4.653 -0.029 0.607 1.00 98.50 108 LEU A O 1
ATOM 889 N N . SER A 1 109 ? 6.544 0.615 1.618 1.00 98.25 109 SER A N 1
ATOM 890 C CA . SER A 1 109 ? 7.433 -0.204 0.790 1.00 98.25 109 SER A CA 1
ATOM 891 C C . SER A 1 109 ? 8.492 -0.844 1.671 1.00 98.25 109 SER A C 1
ATOM 893 O O . SER A 1 109 ? 8.985 -0.181 2.586 1.00 98.25 109 SER A O 1
ATOM 895 N N . VAL A 1 110 ? 8.875 -2.079 1.391 1.00 97.38 110 VAL A N 1
ATOM 896 C CA . VAL A 1 110 ? 9.903 -2.804 2.144 1.00 97.38 110 VAL A CA 1
ATOM 897 C C . VAL A 1 110 ? 10.836 -3.529 1.186 1.00 97.38 110 VAL A C 1
ATOM 899 O O . VAL A 1 110 ? 10.451 -3.835 0.061 1.00 97.38 110 VAL A O 1
ATOM 902 N N . TYR A 1 111 ? 12.056 -3.807 1.643 1.00 95.69 111 TYR A N 1
ATOM 903 C CA . TYR A 1 111 ? 12.917 -4.784 0.985 1.00 95.69 111 TYR A CA 1
ATOM 904 C C . TYR A 1 111 ? 12.574 -6.185 1.517 1.00 95.69 111 TYR A C 1
ATOM 906 O O . TYR A 1 111 ? 11.776 -6.877 0.898 1.00 95.69 111 TYR A O 1
ATOM 914 N N . ASP A 1 112 ? 13.031 -6.535 2.725 1.00 93.25 112 ASP A N 1
ATOM 915 C CA . ASP A 1 112 ? 12.744 -7.850 3.337 1.00 93.25 112 ASP A CA 1
ATOM 916 C C . ASP A 1 112 ? 11.895 -7.775 4.610 1.00 93.25 112 ASP A C 1
ATOM 918 O O . ASP A 1 112 ? 11.245 -8.742 5.002 1.00 93.25 112 ASP A O 1
ATOM 922 N N . SER A 1 113 ? 11.913 -6.641 5.314 1.00 93.88 113 SER A N 1
ATOM 923 C CA . SER A 1 113 ? 11.212 -6.514 6.590 1.00 93.88 113 SER A CA 1
ATOM 924 C C . SER A 1 113 ? 10.784 -5.083 6.881 1.00 93.88 113 SER A C 1
ATOM 926 O O . SER A 1 113 ? 11.350 -4.122 6.363 1.00 93.88 113 SER A O 1
ATOM 928 N N . PHE A 1 114 ? 9.774 -4.951 7.740 1.00 95.75 114 PHE A N 1
ATOM 929 C CA . PHE A 1 114 ? 9.321 -3.654 8.223 1.00 95.75 114 PHE A CA 1
ATOM 930 C C . PHE A 1 114 ? 10.317 -3.039 9.215 1.00 95.75 114 PHE A C 1
ATOM 932 O O . PHE A 1 114 ? 10.746 -3.700 10.172 1.00 95.75 114 PHE A O 1
ATOM 939 N N . SER A 1 115 ? 10.574 -1.740 9.064 1.00 95.19 115 SER A N 1
ATOM 940 C CA . SER A 1 115 ? 11.291 -0.930 10.050 1.00 95.19 115 SER A CA 1
ATOM 941 C C . SER A 1 115 ? 10.510 -0.821 11.368 1.00 95.19 115 SER A C 1
ATOM 943 O O . SER A 1 115 ? 9.308 -1.105 11.443 1.00 95.19 115 SER A O 1
ATOM 945 N N . ALA A 1 116 ? 11.176 -0.383 12.440 1.00 95.50 116 ALA A N 1
ATOM 946 C CA . ALA A 1 116 ? 10.513 -0.140 13.724 1.00 95.50 116 ALA A CA 1
ATOM 947 C C . ALA A 1 116 ? 9.366 0.881 13.593 1.00 95.50 116 ALA A C 1
ATOM 949 O O . ALA A 1 116 ? 8.286 0.672 14.150 1.00 95.50 116 ALA A O 1
ATOM 950 N N . PHE A 1 117 ? 9.574 1.929 12.792 1.00 96.44 117 PHE A N 1
ATOM 951 C CA . PHE A 1 117 ? 8.579 2.962 12.520 1.00 96.44 117 PHE A CA 1
ATOM 952 C C . PHE A 1 117 ? 7.368 2.420 11.749 1.00 96.44 117 PHE A C 1
ATOM 954 O O . PHE A 1 117 ? 6.224 2.638 12.153 1.00 96.44 117 PHE A O 1
ATOM 961 N N . GLN A 1 118 ? 7.594 1.618 10.704 1.00 97.50 118 GLN A N 1
ATOM 962 C CA . GLN A 1 118 ? 6.516 0.953 9.965 1.00 97.50 118 GLN A CA 1
ATOM 963 C C . GLN A 1 118 ? 5.720 -0.004 10.867 1.00 97.50 118 GLN A C 1
ATOM 965 O O . GLN A 1 118 ? 4.489 0.021 10.868 1.00 97.50 118 GLN A O 1
ATOM 970 N N . LYS A 1 119 ? 6.399 -0.798 11.709 1.00 96.69 119 LYS A N 1
ATOM 971 C CA . LYS A 1 119 ? 5.744 -1.675 12.698 1.00 96.69 119 LYS A CA 1
ATOM 972 C C . LYS A 1 119 ? 4.897 -0.878 13.689 1.00 96.69 119 LYS A C 1
ATOM 974 O O . LYS A 1 119 ? 3.789 -1.297 14.019 1.00 96.69 119 LYS A O 1
ATOM 979 N N . GLN A 1 120 ? 5.395 0.261 14.170 1.00 97.19 120 GLN A N 1
ATOM 980 C CA . GLN A 1 120 ? 4.634 1.146 15.051 1.00 97.19 120 GLN A CA 1
ATOM 981 C C . GLN A 1 120 ? 3.385 1.684 14.348 1.00 97.19 120 GLN A C 1
ATOM 983 O O . GLN A 1 120 ? 2.302 1.656 14.935 1.00 97.19 120 GLN A O 1
ATOM 988 N N . ARG A 1 121 ? 3.505 2.102 13.083 1.00 97.19 121 ARG A N 1
ATOM 989 C CA . ARG A 1 121 ? 2.361 2.565 12.295 1.00 97.19 121 ARG A CA 1
ATOM 990 C C . ARG A 1 121 ? 1.312 1.467 12.106 1.00 97.19 121 ARG A C 1
ATOM 992 O O . ARG A 1 121 ? 0.136 1.720 12.351 1.00 97.19 121 ARG A O 1
ATOM 999 N N . LEU A 1 122 ? 1.717 0.248 11.746 1.00 96.44 122 LEU A N 1
ATOM 1000 C CA . LEU A 1 122 ? 0.799 -0.891 11.609 1.00 96.44 122 LEU A CA 1
ATOM 1001 C C . LEU A 1 122 ? 0.068 -1.192 12.927 1.00 96.44 122 LEU A C 1
ATOM 1003 O O . LEU A 1 122 ? -1.149 -1.371 12.932 1.00 96.44 122 LEU A O 1
ATOM 1007 N N . LYS A 1 123 ? 0.776 -1.162 14.065 1.00 95.00 123 LYS A N 1
ATOM 1008 C CA . LYS A 1 123 ? 0.159 -1.318 15.395 1.00 95.00 123 LYS A CA 1
ATOM 1009 C C . LYS A 1 123 ? -0.877 -0.232 15.687 1.00 95.00 123 LYS A C 1
ATOM 1011 O O . LYS A 1 123 ? -1.921 -0.543 16.259 1.00 95.00 123 LYS A O 1
ATOM 1016 N N . GLN A 1 124 ? -0.60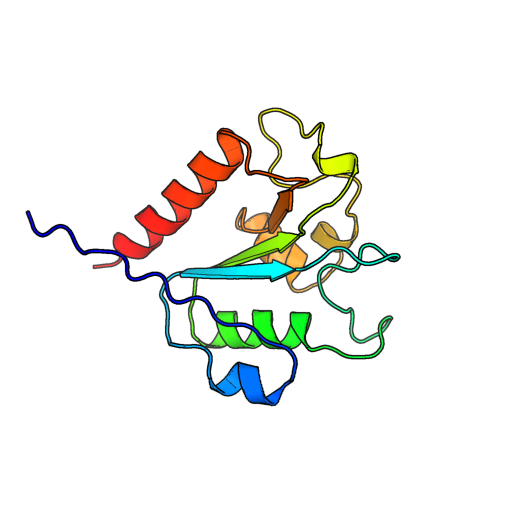9 1.018 15.304 1.00 95.88 124 GLN A N 1
ATOM 1017 C CA . GLN A 1 124 ? -1.567 2.120 15.451 1.00 95.88 124 GLN A CA 1
ATOM 1018 C C . GLN A 1 124 ? -2.820 1.878 14.609 1.00 95.88 124 GLN A C 1
ATOM 1020 O O . GLN A 1 124 ? -3.912 1.924 15.156 1.00 95.88 124 GLN A O 1
ATOM 1025 N N . ILE A 1 125 ? -2.666 1.524 13.327 1.00 95.00 125 ILE A N 1
ATOM 1026 C CA . ILE A 1 125 ? -3.791 1.226 12.423 1.00 95.00 125 ILE A CA 1
ATOM 1027 C C . ILE A 1 125 ? -4.689 0.133 13.008 1.00 95.00 125 ILE A C 1
ATOM 1029 O O . ILE A 1 125 ? -5.905 0.301 13.109 1.00 95.00 125 ILE A O 1
ATOM 1033 N N . VAL A 1 126 ? -4.084 -0.974 13.444 1.00 91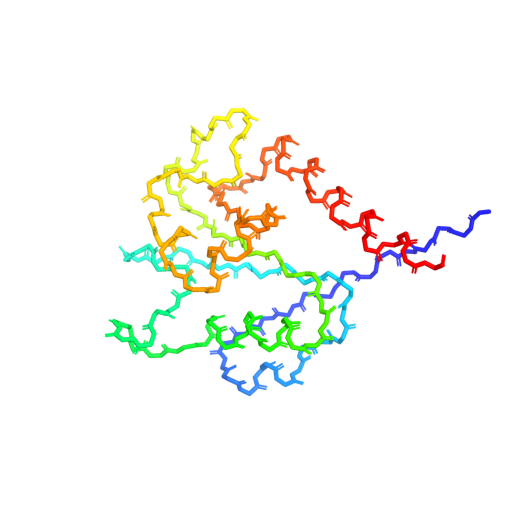.62 126 VAL A N 1
ATOM 1034 C CA . VAL A 1 126 ? -4.821 -2.085 14.055 1.00 91.62 126 VAL A CA 1
ATOM 1035 C C . VAL A 1 126 ? -5.523 -1.628 15.336 1.00 91.62 126 VAL A C 1
ATOM 1037 O O . VAL A 1 126 ? -6.704 -1.916 15.515 1.00 91.62 126 VAL A O 1
ATOM 1040 N N . SER A 1 127 ? -4.846 -0.863 16.194 1.00 91.06 127 SER A N 1
ATOM 1041 C CA . SER A 1 127 ? -5.431 -0.346 17.439 1.00 91.06 127 SER A CA 1
ATOM 1042 C C . SER A 1 127 ? -6.610 0.593 17.185 1.00 91.06 127 SER A C 1
ATOM 1044 O O . SER A 1 127 ? -7.650 0.450 17.823 1.00 91.06 127 SER A O 1
ATOM 1046 N N . ASP A 1 128 ? -6.486 1.522 16.240 1.00 90.25 128 ASP A N 1
ATOM 1047 C CA . ASP A 1 128 ? -7.530 2.498 15.922 1.00 90.25 128 ASP A CA 1
ATOM 1048 C C . ASP A 1 128 ? -8.767 1.813 15.329 1.00 90.25 128 ASP A C 1
ATOM 1050 O O . ASP A 1 128 ? -9.878 2.087 15.771 1.00 90.25 128 ASP A O 1
ATOM 1054 N N . SER A 1 129 ? -8.584 0.789 14.485 1.00 84.50 129 SER A N 1
ATOM 1055 C CA . SER A 1 129 ? -9.695 -0.026 13.959 1.00 84.50 129 SER A CA 1
ATOM 1056 C C . SER A 1 129 ? -10.511 -0.756 15.046 1.00 84.50 129 SER A C 1
ATOM 1058 O O . SER A 1 129 ? -11.627 -1.235 14.807 1.00 84.50 129 SER A O 1
ATOM 1060 N N . THR A 1 130 ? -9.965 -0.879 16.261 1.00 76.19 130 THR A N 1
ATOM 1061 C CA . THR A 1 130 ? -10.635 -1.524 17.402 1.00 76.19 130 THR A CA 1
ATOM 1062 C C . THR A 1 130 ? -11.307 -0.564 18.373 1.00 76.19 130 THR A C 1
ATOM 1064 O O . THR A 1 130 ? -12.098 -1.037 19.189 1.00 76.19 130 THR A O 1
ATOM 1067 N N . LYS A 1 131 ? -11.027 0.742 18.275 1.00 70.88 131 LYS A N 1
ATOM 1068 C CA . LYS A 1 131 ? -11.580 1.771 19.168 1.00 70.88 131 LYS A CA 1
ATOM 1069 C C . LYS A 1 131 ? -12.989 2.217 18.780 1.00 70.88 131 LYS A C 1
ATOM 1071 O O . LYS A 1 131 ? -13.665 2.786 19.625 1.00 70.88 131 LYS A O 1
ATOM 1076 N N . ASP A 1 132 ? -13.449 1.891 17.573 1.00 54.12 132 ASP A N 1
ATOM 1077 C CA . ASP A 1 132 ? -14.850 2.064 17.185 1.00 54.12 132 ASP A CA 1
ATOM 1078 C C . ASP A 1 132 ? -15.724 1.012 17.889 1.00 54.12 132 ASP A C 1
ATOM 1080 O O . ASP A 1 132 ? -15.934 -0.107 17.390 1.00 54.12 132 ASP A O 1
ATOM 1084 N N . LYS A 1 133 ? -16.164 1.374 19.097 1.00 45.41 133 LYS A N 1
ATOM 1085 C CA . LYS A 1 133 ? -17.300 0.833 19.844 1.00 45.41 133 LYS A CA 1
ATOM 1086 C C . LYS A 1 133 ? -17.927 1.926 20.695 1.00 45.41 133 LYS A C 1
ATOM 1088 O O . LYS A 1 133 ? -17.170 2.548 21.470 1.00 45.41 133 LYS A O 1
#

Radius of gyration: 14.91 Å; chains: 1; bounding box: 35×26×49 Å

Sequence (133 aa):
RYNKLFQLQPHLLDHHDDILTIPRSKVIIVYVEKNQRNIILEDPDQELGDLRRTTVEAALKMGATVVVVYMHHDESRNLGNNELYCPKLQSVTRHYVLSKLEKQKCVLSVYDSFSAFQKQRLKQIVSDSTKDK

Secondary structure (DSSP, 8-state):
--------------SGGGGGG----SEEEEEE---TT--SS--TTT-S--HHHHHHHHHHHTT-EEEEEE-S-GGGGG--TT-SS-TT-THHHHSTTHHHHHHTT-EEE-SSS--HHHHHHHHHHHHHHHH--

Foldseek 3Di:
DDPPDDDDDDADDDDQVSLVVDDLDQEEEAEDEDDPVLPQADDPVHDDDGSNVVSQVSNVVSVHLYAYEYEQDPQQADDDLQDFARPVSVCLCVPPSNVVCVVVVRYHYHRHDDHPNNVVVVVVSVVVSPPPD